Protein AF-A0A5R1YHK4-F1 (afdb_monomer)

pLDDT: mean 85.72, std 11.02, range [47.19, 97.75]

Organism: Salmonella infantis (NCBI:txid595)

Secondary structure (DSSP, 8-state):
--HHHHHHHHHHHHHHHHHHHHHHHHHHS-HHHHHHHHH-HHHHHHHHHHHHHHHHHHHHHHHT--HHHHHHHHHHHHHHHHHHHHHHHGGG-TT--HHHHHHHHHHHHHHHHHHHHHHHHHHHH--

Radius of gyration: 15.81 Å; Cα contacts (8 Å, |Δi|>4): 111; chains: 1; bounding box: 35×27×45 Å

Mean predicted aligned error: 5.51 Å

Nearest PDB structures (foldseek):
  9had-assembly1_A  TM=5.416E-01  e=7.387E-01  Dermatophagoides farinae
  4q25-assembly1_B  TM=5.336E-01  e=1.811E+00  Pseudomonas aeruginosa PAO1
  5yny-assembly1_A  TM=5.064E-01  e=1.629E+00  Dermatophagoides farinae
  1xwm-assembly1_A-2  TM=6.715E-01  e=4.210E+00  Geobacillus stearothermophilus
  2yfb-assembly1_A  TM=4.619E-01  e=2.236E+00  Pseudomonas putida KT2440

Structure (mmCIF, N/CA/C/O backbone):
data_AF-A0A5R1YHK4-F1
#
_entry.id   AF-A0A5R1YHK4-F1
#
loop_
_atom_site.group_PDB
_atom_site.id
_atom_site.type_symbol
_atom_site.label_atom_id
_atom_site.label_alt_id
_atom_site.label_comp_id
_atom_site.label_asym_id
_atom_site.label_entity_id
_atom_site.label_seq_id
_atom_site.pdbx_PDB_ins_code
_atom_site.Cartn_x
_atom_site.Cartn_y
_atom_site.Cartn_z
_atom_site.occupancy
_atom_site.B_iso_or_equiv
_atom_site.auth_seq_id
_atom_site.auth_comp_id
_atom_site.auth_asym_id
_atom_site.auth_atom_id
_atom_site.pdbx_PDB_model_num
ATOM 1 N N . MET A 1 1 ? -9.770 0.631 22.193 1.00 73.62 1 MET A N 1
ATOM 2 C CA . MET A 1 1 ? -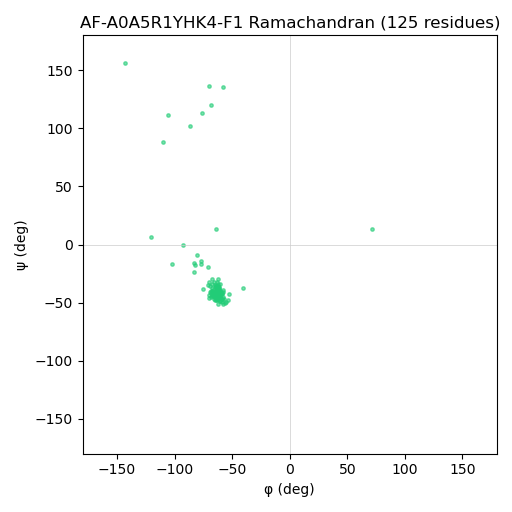9.207 -0.067 21.015 1.00 73.62 1 MET A CA 1
ATOM 3 C C . MET A 1 1 ? -8.733 -1.450 21.446 1.00 73.62 1 MET A C 1
ATOM 5 O O . MET A 1 1 ? -8.068 -1.542 22.470 1.00 73.62 1 MET A O 1
ATOM 9 N N . GLN A 1 2 ? -9.104 -2.518 20.735 1.00 87.94 2 GLN A N 1
ATOM 10 C CA . GLN A 1 2 ? -8.671 -3.884 21.074 1.00 87.94 2 GLN A CA 1
ATOM 11 C C . GLN A 1 2 ? -7.170 -4.056 20.788 1.00 87.94 2 GLN A C 1
ATOM 13 O O . GLN A 1 2 ? -6.705 -3.633 19.730 1.00 87.94 2 GLN A O 1
ATOM 18 N N . LYS A 1 3 ? -6.424 -4.704 21.697 1.00 91.56 3 LYS A N 1
ATOM 19 C CA . LYS A 1 3 ? -4.967 -4.917 21.570 1.00 91.56 3 LYS A CA 1
ATOM 20 C C . LYS A 1 3 ? -4.576 -5.560 20.231 1.00 91.56 3 LYS A C 1
ATOM 22 O O . LYS A 1 3 ? -3.652 -5.092 19.580 1.00 91.56 3 LYS A O 1
ATOM 27 N N . SER A 1 4 ? -5.336 -6.559 19.784 1.00 93.31 4 SER A N 1
ATOM 28 C CA . SER A 1 4 ? -5.100 -7.254 18.512 1.00 93.31 4 SER A CA 1
ATOM 29 C C . SER A 1 4 ? -5.235 -6.351 17.280 1.00 93.31 4 SER A C 1
ATOM 31 O O . SER A 1 4 ? -4.475 -6.501 16.329 1.00 93.31 4 SER A O 1
ATOM 33 N N . ILE A 1 5 ? -6.165 -5.388 17.293 1.00 92.94 5 ILE A N 1
ATOM 34 C CA . ILE A 1 5 ? -6.328 -4.412 16.202 1.00 92.94 5 ILE A CA 1
ATOM 35 C C . ILE A 1 5 ? -5.114 -3.485 16.154 1.00 92.94 5 ILE A C 1
ATOM 37 O O . ILE A 1 5 ? -4.575 -3.232 15.081 1.00 92.94 5 ILE A O 1
ATOM 41 N N . PHE A 1 6 ? -4.668 -3.004 17.315 1.00 93.44 6 PHE A N 1
ATOM 42 C CA . PHE A 1 6 ? -3.510 -2.120 17.406 1.00 93.44 6 PHE A CA 1
ATOM 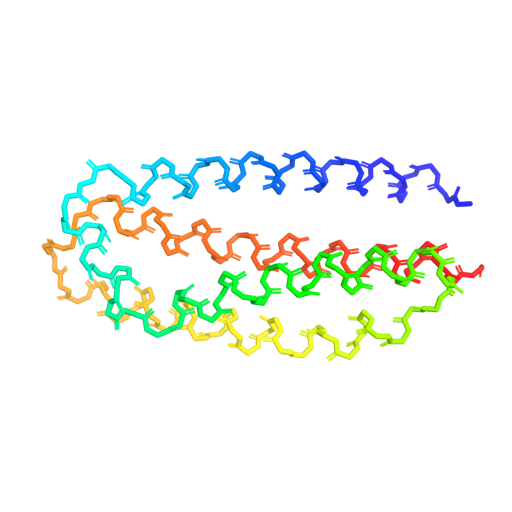43 C C . PHE A 1 6 ? -2.227 -2.804 16.914 1.00 93.44 6 PHE A C 1
ATOM 45 O O . PHE A 1 6 ? -1.510 -2.244 16.088 1.00 93.44 6 PHE A O 1
ATOM 52 N N . GLU A 1 7 ? -1.968 -4.038 17.351 1.00 96.62 7 GLU A N 1
ATOM 53 C CA . GLU A 1 7 ? -0.806 -4.816 16.900 1.00 96.62 7 GLU A CA 1
ATOM 54 C C . GLU A 1 7 ? -0.853 -5.092 15.391 1.00 96.62 7 GLU A C 1
ATOM 56 O O . GLU A 1 7 ? 0.159 -4.940 14.705 1.00 96.62 7 GLU A O 1
ATOM 61 N N . ALA A 1 8 ? -2.029 -5.424 14.845 1.00 96.69 8 ALA A N 1
ATOM 62 C CA . ALA A 1 8 ? -2.203 -5.614 13.407 1.00 96.69 8 ALA A CA 1
ATOM 63 C C . ALA A 1 8 ? -1.915 -4.325 12.613 1.00 96.69 8 ALA A C 1
ATOM 65 O O . ALA A 1 8 ? -1.201 -4.375 11.609 1.00 96.69 8 ALA A O 1
ATOM 66 N N . ILE A 1 9 ? -2.383 -3.165 13.095 1.00 95.19 9 ILE A N 1
ATOM 67 C CA . ILE A 1 9 ? -2.067 -1.853 12.505 1.00 95.19 9 ILE A CA 1
ATOM 68 C C . ILE A 1 9 ? -0.553 -1.610 12.517 1.00 95.19 9 ILE A C 1
ATOM 70 O O . ILE A 1 9 ? 0.013 -1.216 11.497 1.00 95.19 9 ILE A O 1
ATOM 74 N N . GLN A 1 10 ? 0.131 -1.860 13.636 1.00 95.69 10 GLN A N 1
ATOM 75 C CA . GLN A 1 10 ? 1.583 -1.664 13.731 1.00 95.69 10 GLN A CA 1
ATOM 76 C C . GLN A 1 10 ? 2.366 -2.581 12.782 1.00 95.69 10 GLN A C 1
ATOM 78 O O . GLN A 1 10 ? 3.376 -2.167 12.211 1.00 95.69 10 GLN A O 1
ATOM 83 N N . THR A 1 11 ? 1.927 -3.827 12.616 1.00 97.75 11 THR A N 1
ATOM 84 C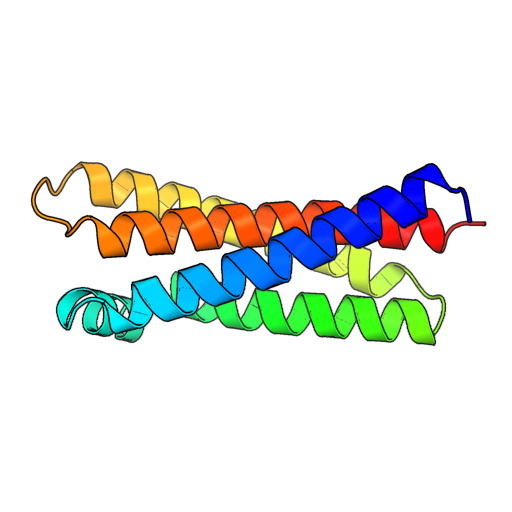 CA . THR A 1 11 ? 2.536 -4.774 11.672 1.00 97.75 11 THR A CA 1
ATOM 85 C C . THR A 1 11 ? 2.378 -4.300 10.233 1.00 97.75 11 THR A C 1
ATOM 87 O O . THR A 1 11 ? 3.368 -4.235 9.511 1.00 97.75 11 THR A O 1
ATOM 90 N N . ILE A 1 12 ? 1.174 -3.884 9.833 1.00 96.75 12 ILE A N 1
ATOM 91 C CA . ILE A 1 12 ? 0.939 -3.388 8.471 1.00 96.75 12 ILE A CA 1
ATOM 92 C C . ILE A 1 12 ? 1.746 -2.117 8.195 1.00 96.75 12 ILE A C 1
ATOM 94 O O . ILE A 1 12 ? 2.345 -2.007 7.132 1.00 96.75 12 ILE A O 1
ATOM 98 N N . ASN A 1 13 ? 1.846 -1.191 9.152 1.00 95.25 13 ASN A N 1
ATOM 99 C CA . ASN A 1 13 ? 2.680 0.003 8.982 1.00 95.25 13 ASN A CA 1
ATOM 100 C C . ASN A 1 13 ? 4.160 -0.347 8.755 1.00 95.25 13 ASN A C 1
ATOM 102 O O . ASN A 1 13 ? 4.791 0.220 7.868 1.00 95.25 13 ASN A O 1
ATOM 106 N N . ARG A 1 14 ? 4.710 -1.311 9.507 1.00 97.38 14 ARG A N 1
ATOM 107 C CA . ARG A 1 14 ? 6.084 -1.797 9.286 1.00 97.38 14 ARG A CA 1
ATOM 108 C C . ARG A 1 14 ? 6.256 -2.426 7.905 1.00 97.38 14 ARG A C 1
ATOM 110 O O . ARG A 1 14 ? 7.241 -2.135 7.232 1.00 97.38 14 ARG A O 1
ATOM 117 N N . ASN A 1 15 ? 5.286 -3.228 7.467 1.00 96.69 15 ASN A N 1
ATOM 118 C CA . ASN A 1 15 ? 5.298 -3.813 6.128 1.00 96.69 15 ASN A CA 1
ATOM 119 C C . ASN A 1 15 ? 5.259 -2.725 5.044 1.00 96.69 15 ASN A C 1
ATOM 121 O O . ASN A 1 15 ? 6.036 -2.794 4.101 1.00 96.69 15 ASN A O 1
ATOM 125 N N . LEU A 1 16 ? 4.396 -1.711 5.192 1.00 95.62 16 LEU A N 1
ATOM 126 C CA . LEU A 1 16 ? 4.288 -0.571 4.272 1.00 95.62 16 LEU A CA 1
ATOM 127 C C . LEU A 1 16 ? 5.611 0.174 4.126 1.00 95.62 16 LEU A C 1
ATOM 129 O O . LEU A 1 16 ? 6.043 0.401 3.001 1.00 95.62 16 LEU A O 1
ATOM 133 N N . VAL A 1 17 ? 6.290 0.484 5.232 1.00 95.56 17 VAL A N 1
ATOM 134 C CA . VAL A 1 17 ? 7.618 1.118 5.182 1.00 95.56 17 VAL A CA 1
ATOM 135 C C . VAL A 1 17 ? 8.614 0.239 4.419 1.00 95.56 17 VAL A C 1
ATOM 137 O O . VAL A 1 17 ? 9.243 0.715 3.478 1.00 95.56 17 VAL A O 1
ATOM 140 N N . CYS A 1 18 ? 8.695 -1.054 4.748 1.00 96.00 18 CYS A N 1
ATOM 141 C CA . CYS A 1 18 ? 9.614 -1.981 4.083 1.00 96.00 18 CYS A CA 1
ATOM 142 C C . CYS A 1 18 ? 9.328 -2.121 2.577 1.00 96.00 18 CYS A C 1
ATOM 144 O O . CYS A 1 18 ? 10.247 -2.111 1.761 1.00 96.00 18 CYS A O 1
ATOM 146 N N . MET A 1 19 ? 8.059 -2.214 2.177 1.00 93.38 19 MET A N 1
ATOM 147 C CA . MET A 1 19 ? 7.703 -2.301 0.759 1.00 93.38 19 MET A CA 1
ATOM 148 C C . MET A 1 19 ? 8.032 -1.020 0.005 1.00 93.38 19 MET A C 1
ATOM 150 O O . MET A 1 19 ? 8.554 -1.105 -1.102 1.00 93.38 19 MET A O 1
ATOM 154 N N . LEU A 1 20 ? 7.781 0.150 0.596 1.00 92.62 20 LEU A N 1
ATOM 155 C CA . LEU A 1 20 ? 8.139 1.431 -0.014 1.00 92.62 20 LEU A CA 1
ATOM 156 C C . LEU A 1 20 ? 9.655 1.538 -0.228 1.00 92.62 20 LEU A C 1
ATOM 158 O O . LEU A 1 20 ? 10.093 1.963 -1.296 1.00 92.62 20 LEU A O 1
ATOM 162 N N . GLU A 1 21 ? 10.460 1.086 0.736 1.00 94.38 21 GLU A N 1
ATOM 163 C CA . GLU A 1 21 ? 11.919 1.001 0.589 1.00 94.38 21 GLU A CA 1
ATOM 164 C C . GLU A 1 21 ? 12.322 0.074 -0.569 1.00 94.38 21 GLU A C 1
ATOM 166 O O . GLU A 1 21 ? 13.136 0.446 -1.418 1.00 94.38 21 GLU A O 1
ATOM 171 N N . LEU A 1 22 ? 11.716 -1.114 -0.662 1.00 92.69 22 LEU A N 1
ATOM 172 C CA . LEU A 1 22 ? 11.969 -2.051 -1.761 1.00 92.69 22 LEU A CA 1
ATOM 173 C C . LEU A 1 22 ? 11.521 -1.493 -3.121 1.00 92.69 22 LEU A C 1
ATOM 175 O O . LEU A 1 22 ? 12.215 -1.702 -4.115 1.00 92.69 22 LEU A O 1
ATOM 179 N N . GLN A 1 23 ? 10.408 -0.757 -3.178 1.00 89.88 23 GLN A N 1
ATOM 180 C CA . GLN A 1 23 ? 9.932 -0.102 -4.400 1.00 89.88 23 GLN A CA 1
ATOM 181 C C . GLN A 1 23 ? 10.919 0.966 -4.873 1.00 89.88 23 GLN A C 1
ATOM 183 O O . GLN A 1 23 ? 11.204 1.039 -6.067 1.00 89.88 23 GLN A O 1
ATOM 188 N N . ILE A 1 24 ? 11.478 1.760 -3.957 1.00 89.25 24 ILE A N 1
ATOM 189 C CA . ILE A 1 24 ? 12.521 2.743 -4.281 1.00 89.25 24 ILE A CA 1
ATOM 190 C C . ILE A 1 24 ? 13.756 2.033 -4.845 1.00 89.25 24 ILE A C 1
ATOM 192 O O . ILE A 1 24 ? 14.274 2.439 -5.885 1.00 89.25 24 ILE A O 1
ATOM 196 N N . ASN A 1 25 ? 14.192 0.939 -4.218 1.00 89.69 25 ASN A N 1
ATOM 197 C CA . ASN A 1 25 ? 15.338 0.168 -4.702 1.00 89.69 25 ASN A CA 1
ATOM 198 C C . ASN A 1 25 ? 15.086 -0.423 -6.097 1.00 89.69 25 ASN A C 1
ATOM 200 O O . ASN A 1 25 ? 15.931 -0.297 -6.979 1.00 89.69 25 ASN A O 1
ATOM 204 N N . ALA A 1 26 ? 13.914 -1.022 -6.323 1.00 85.69 26 ALA A N 1
ATOM 205 C CA . ALA A 1 26 ? 13.539 -1.585 -7.619 1.00 85.69 26 ALA A CA 1
ATOM 206 C C . ALA A 1 26 ? 13.420 -0.507 -8.711 1.00 85.69 26 ALA A C 1
ATOM 208 O O . ALA A 1 26 ? 13.814 -0.747 -9.855 1.00 85.69 26 ALA A O 1
ATOM 209 N N . HIS A 1 27 ? 12.941 0.691 -8.362 1.00 84.06 27 HIS A N 1
ATOM 210 C CA . HIS A 1 27 ? 12.845 1.817 -9.290 1.00 84.06 27 HIS A CA 1
ATOM 211 C C . HIS A 1 27 ? 14.211 2.244 -9.836 1.00 84.06 27 HIS A C 1
ATOM 213 O O . HIS A 1 27 ? 14.362 2.462 -11.038 1.00 84.06 27 HIS A O 1
ATOM 219 N N . TRP A 1 28 ? 15.210 2.333 -8.958 1.00 85.38 28 TRP A N 1
ATOM 220 C CA . TRP A 1 28 ? 16.548 2.808 -9.310 1.00 85.38 28 TRP A CA 1
ATOM 221 C C . TRP A 1 28 ? 17.522 1.690 -9.706 1.00 85.38 28 TRP A C 1
ATOM 223 O O . TRP A 1 28 ? 18.667 1.981 -10.045 1.00 85.38 28 TRP A O 1
ATOM 233 N N . ALA A 1 29 ? 17.089 0.425 -9.692 1.00 85.19 29 ALA A N 1
ATOM 234 C CA . ALA A 1 29 ? 17.952 -0.724 -9.963 1.00 85.19 29 ALA A CA 1
ATOM 235 C C . ALA A 1 29 ? 18.522 -0.735 -11.391 1.00 85.19 29 ALA A C 1
ATOM 237 O O . ALA A 1 29 ? 19.682 -1.094 -11.588 1.00 85.19 29 ALA A O 1
ATOM 238 N N . THR A 1 30 ? 17.719 -0.356 -12.393 1.00 80.50 30 THR A N 1
ATOM 239 C CA . THR A 1 30 ? 18.138 -0.337 -13.804 1.00 80.50 30 THR A CA 1
ATOM 240 C C . THR A 1 30 ? 17.547 0.853 -14.555 1.00 80.50 30 THR A C 1
ATOM 242 O O . THR A 1 30 ? 16.493 1.392 -14.212 1.00 80.50 30 THR A O 1
ATOM 245 N N . ARG A 1 31 ? 18.214 1.258 -15.642 1.00 79.38 31 ARG A N 1
ATOM 246 C CA . ARG A 1 31 ? 17.704 2.306 -16.538 1.00 79.38 31 ARG A CA 1
ATOM 247 C C . ARG A 1 31 ? 16.376 1.905 -17.190 1.00 79.38 31 ARG A C 1
ATOM 249 O O . ARG A 1 31 ? 15.531 2.773 -17.396 1.00 79.38 31 ARG A O 1
ATOM 256 N N . ALA A 1 32 ? 16.197 0.625 -17.517 1.00 73.31 32 ALA A N 1
ATOM 257 C CA . ALA A 1 32 ? 14.955 0.125 -18.096 1.00 73.31 32 ALA A CA 1
ATOM 258 C C . ALA A 1 32 ? 13.805 0.154 -17.077 1.00 73.31 32 ALA A C 1
ATOM 260 O O . ALA A 1 32 ? 12.724 0.620 -17.428 1.00 73.31 32 ALA A O 1
ATOM 261 N N . SER A 1 33 ? 14.053 -0.206 -15.809 1.00 71.12 33 SER A N 1
ATOM 262 C CA . SER A 1 33 ? 13.085 -0.037 -14.712 1.00 71.12 33 SER A CA 1
ATOM 263 C C . SER A 1 33 ? 12.617 1.416 -14.592 1.00 71.12 33 SER A C 1
ATOM 265 O O . SER A 1 33 ? 11.419 1.706 -14.645 1.00 71.12 33 SER A O 1
ATOM 267 N N . HIS A 1 34 ? 13.563 2.359 -14.566 1.00 78.44 34 HIS A N 1
ATOM 268 C CA . HIS A 1 34 ? 13.249 3.786 -14.543 1.00 78.44 34 HIS A CA 1
ATOM 269 C C . HIS A 1 34 ? 12.451 4.234 -15.786 1.00 78.44 34 HIS A C 1
ATOM 271 O O . HIS A 1 34 ? 11.504 5.012 -15.670 1.00 78.44 34 HIS A O 1
ATOM 277 N N . PHE A 1 35 ? 12.786 3.726 -16.978 1.00 77.00 35 PHE A N 1
ATOM 278 C CA . PHE A 1 35 ? 12.086 4.065 -18.221 1.00 77.00 35 PHE A CA 1
ATOM 279 C C . PHE A 1 35 ? 10.644 3.543 -18.256 1.00 77.00 35 PHE A C 1
ATOM 281 O O . PHE A 1 35 ? 9.741 4.291 -18.634 1.00 77.00 35 PHE A O 1
ATOM 288 N N . VAL A 1 36 ? 10.400 2.300 -17.835 1.00 72.94 36 VAL A N 1
ATOM 289 C CA . VAL A 1 36 ? 9.037 1.750 -17.733 1.00 72.94 36 VAL A CA 1
ATOM 290 C C . VAL A 1 36 ? 8.201 2.599 -16.785 1.00 72.94 36 VAL A C 1
A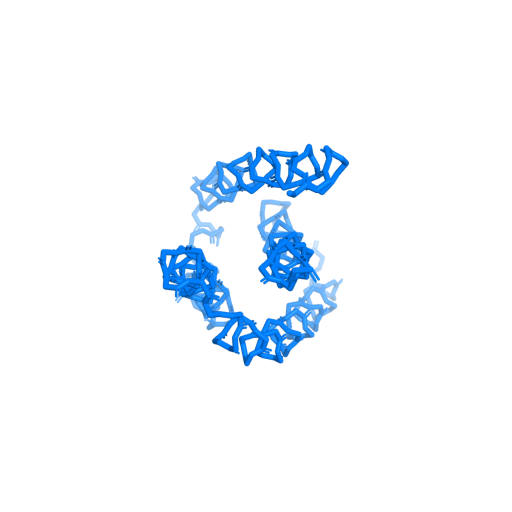TOM 292 O O . VAL A 1 36 ? 7.075 2.961 -17.107 1.00 72.94 36 VAL A O 1
ATOM 295 N N . MET A 1 37 ? 8.778 3.017 -15.664 1.00 75.44 37 MET A N 1
ATOM 296 C CA . MET A 1 37 ? 8.073 3.808 -14.662 1.00 75.44 37 MET A CA 1
ATOM 297 C C . MET A 1 37 ? 7.698 5.220 -15.128 1.00 75.44 37 MET A C 1
ATOM 299 O O . MET A 1 37 ? 6.677 5.761 -14.706 1.00 75.44 37 MET A O 1
ATOM 303 N N . LEU A 1 38 ? 8.485 5.818 -16.028 1.00 74.25 38 LEU A N 1
ATOM 304 C CA . LEU A 1 38 ? 8.129 7.092 -16.655 1.00 74.25 38 LEU A CA 1
ATOM 305 C C . LEU A 1 38 ? 6.911 6.961 -17.580 1.00 74.25 38 LEU A C 1
ATOM 307 O O . LEU A 1 38 ? 6.119 7.903 -17.653 1.00 74.25 38 LEU A O 1
ATOM 311 N N . ASN A 1 39 ? 6.764 5.811 -18.243 1.00 74.25 39 ASN A N 1
ATOM 312 C CA . ASN A 1 39 ? 5.781 5.584 -19.305 1.00 74.25 39 ASN A CA 1
ATOM 313 C C . ASN A 1 39 ? 4.540 4.787 -18.857 1.00 74.25 39 ASN A C 1
ATOM 315 O O . ASN A 1 39 ? 3.520 4.817 -19.539 1.00 74.25 39 ASN A O 1
ATOM 319 N N . ALA A 1 40 ? 4.592 4.100 -17.715 1.00 79.75 40 ALA A N 1
ATOM 320 C CA . ALA A 1 40 ? 3.480 3.321 -17.183 1.00 79.75 40 ALA A CA 1
ATOM 321 C C . ALA A 1 40 ? 2.551 4.195 -16.325 1.00 79.75 40 ALA A C 1
ATOM 323 O O . ALA A 1 40 ? 2.839 4.489 -15.162 1.00 79.75 40 ALA A O 1
ATOM 324 N N . HIS A 1 41 ? 1.412 4.588 -16.897 1.00 83.62 41 HIS A N 1
ATOM 325 C CA . HIS A 1 41 ? 0.408 5.423 -16.231 1.00 83.62 41 HIS A CA 1
ATOM 326 C C . HIS A 1 41 ? -0.087 4.820 -14.908 1.00 83.62 41 HIS A C 1
ATOM 328 O O . HIS A 1 41 ? -0.001 5.468 -13.867 1.00 83.62 41 HIS A O 1
ATOM 334 N N . THR A 1 42 ? -0.485 3.547 -14.919 1.00 83.75 42 THR A N 1
ATOM 335 C CA . THR A 1 42 ? -1.021 2.847 -13.743 1.00 83.75 42 THR A CA 1
ATOM 336 C C . THR A 1 42 ? -0.028 2.784 -12.580 1.00 83.75 42 THR A C 1
ATOM 338 O O . THR A 1 42 ? -0.424 2.871 -11.419 1.00 83.75 42 THR A O 1
ATOM 341 N N . LEU A 1 43 ? 1.283 2.676 -12.845 1.00 84.44 43 LEU A N 1
ATOM 342 C CA . LEU A 1 43 ? 2.293 2.686 -11.777 1.00 84.44 43 LEU A CA 1
ATOM 343 C C . LEU A 1 43 ? 2.368 4.057 -11.095 1.00 84.44 43 LEU A C 1
ATOM 345 O O . LEU A 1 43 ? 2.448 4.139 -9.869 1.00 84.44 43 LEU A O 1
ATOM 349 N N . ARG A 1 44 ? 2.273 5.137 -11.875 1.00 85.94 44 ARG A N 1
ATOM 350 C CA . ARG A 1 44 ? 2.218 6.507 -11.349 1.00 85.94 44 ARG A CA 1
ATOM 351 C C . ARG A 1 44 ? 0.938 6.750 -10.548 1.00 85.94 44 ARG A C 1
ATOM 353 O O . ARG A 1 44 ? 1.002 7.314 -9.456 1.00 85.94 44 ARG A O 1
ATOM 360 N N . GLU A 1 45 ? -0.204 6.289 -11.047 1.00 88.50 45 GLU A N 1
ATOM 361 C CA . GLU A 1 45 ? -1.476 6.362 -10.320 1.00 88.50 45 GLU A CA 1
ATOM 362 C C . GLU A 1 45 ? -1.438 5.558 -9.022 1.00 88.50 45 GLU A C 1
ATOM 364 O O . GLU A 1 45 ? -1.923 6.024 -7.994 1.00 88.50 45 GLU A O 1
ATOM 369 N N . THR A 1 46 ? -0.780 4.397 -9.023 1.00 89.38 46 THR A N 1
ATOM 370 C CA . THR A 1 46 ? -0.603 3.580 -7.815 1.00 89.38 46 THR A CA 1
ATOM 371 C C . THR A 1 46 ? 0.192 4.324 -6.741 1.00 89.38 46 THR A C 1
ATOM 373 O O . THR A 1 46 ? -0.169 4.283 -5.560 1.00 89.38 46 THR A O 1
ATOM 376 N N . GLN A 1 47 ? 1.248 5.048 -7.122 1.00 88.75 47 GLN A N 1
ATOM 377 C CA . GLN A 1 47 ? 2.008 5.884 -6.186 1.0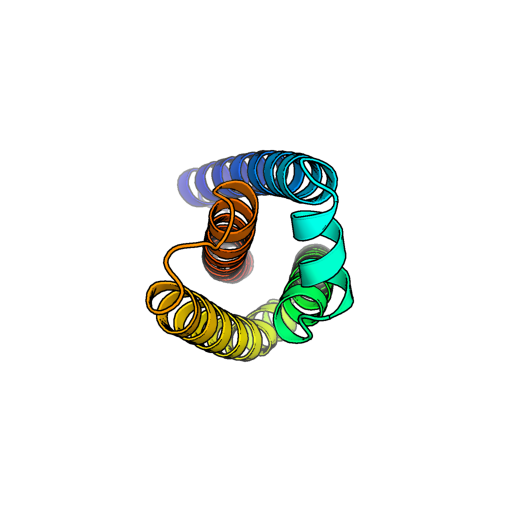0 88.75 47 GLN A CA 1
ATOM 378 C C . GLN A 1 47 ? 1.151 7.015 -5.608 1.00 88.75 47 GLN A C 1
ATOM 380 O O . GLN A 1 47 ? 1.128 7.220 -4.392 1.00 88.75 47 GLN A O 1
ATOM 385 N N . GLN A 1 48 ? 0.412 7.722 -6.466 1.00 91.25 48 GLN A N 1
ATOM 386 C CA . GLN A 1 48 ? -0.485 8.796 -6.035 1.00 91.25 48 GLN A CA 1
ATOM 387 C C . GLN A 1 48 ? -1.584 8.268 -5.110 1.00 91.25 48 GLN A C 1
ATOM 389 O O . GLN A 1 48 ? -1.858 8.868 -4.070 1.00 91.25 48 GLN A O 1
ATOM 394 N N . MET A 1 49 ? -2.163 7.111 -5.432 1.00 91.62 49 MET A N 1
ATOM 395 C CA . MET A 1 49 ? -3.168 6.464 -4.596 1.00 91.62 49 MET A CA 1
ATOM 396 C C . MET A 1 49 ? -2.595 6.040 -3.248 1.00 91.62 49 MET A C 1
ATOM 398 O O . MET A 1 49 ? -3.251 6.217 -2.222 1.00 91.62 49 MET A O 1
ATOM 402 N N . THR A 1 50 ? -1.366 5.521 -3.224 1.00 93.31 50 THR A N 1
ATOM 403 C CA . THR A 1 50 ? -0.672 5.158 -1.983 1.00 93.31 50 THR A CA 1
ATOM 404 C C . THR A 1 50 ? -0.557 6.370 -1.063 1.00 93.31 50 THR A C 1
ATOM 406 O O . THR A 1 50 ? -1.008 6.325 0.085 1.00 93.31 50 THR A O 1
ATOM 409 N N . GLN A 1 51 ? -0.048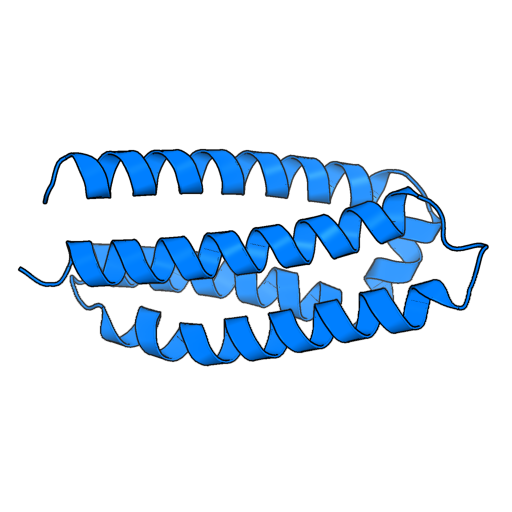 7.488 -1.586 1.00 93.50 51 GLN A N 1
ATOM 410 C CA . GLN A 1 51 ? 0.060 8.740 -0.836 1.00 93.50 51 GLN A CA 1
ATOM 411 C C . GLN A 1 51 ? -1.313 9.246 -0.371 1.00 93.50 51 GLN A C 1
ATOM 413 O O . GLN A 1 51 ? -1.492 9.568 0.806 1.00 93.50 51 GLN A O 1
ATOM 418 N N . GLN A 1 52 ? -2.295 9.289 -1.273 1.00 94.31 52 GLN A N 1
ATOM 419 C CA . GLN A 1 52 ? -3.635 9.781 -0.966 1.00 94.31 52 GLN A CA 1
ATOM 420 C C . GLN A 1 52 ? -4.324 8.924 0.102 1.00 94.31 52 GLN A C 1
ATOM 422 O O . GLN A 1 52 ? -4.987 9.462 0.990 1.00 94.31 52 GLN A O 1
ATOM 427 N N . THR A 1 53 ? -4.145 7.604 0.059 1.00 94.00 53 THR A N 1
ATOM 428 C CA . THR A 1 53 ? -4.709 6.681 1.050 1.00 94.00 53 THR A CA 1
ATOM 429 C C . THR A 1 53 ? -4.107 6.919 2.426 1.00 94.00 53 THR A C 1
ATOM 431 O O . THR A 1 53 ? -4.852 7.048 3.396 1.00 94.00 53 THR A O 1
ATOM 434 N N . LEU A 1 54 ? -2.779 7.025 2.515 1.00 94.50 54 LEU A N 1
ATOM 435 C CA . LEU A 1 54 ? -2.089 7.290 3.779 1.00 94.50 54 LEU A CA 1
ATOM 436 C C . LEU A 1 54 ? -2.531 8.625 4.392 1.00 94.50 54 LEU A C 1
ATOM 438 O O . LEU A 1 54 ? -2.840 8.675 5.582 1.00 94.50 54 LEU A O 1
ATOM 442 N N . LEU A 1 55 ? -2.649 9.679 3.577 1.00 95.31 55 LEU A N 1
ATOM 443 C CA . LEU A 1 55 ? -3.169 10.979 4.019 1.00 95.31 55 LEU A CA 1
ATOM 444 C C . LEU A 1 55 ? -4.623 10.885 4.494 1.00 95.31 55 LEU A C 1
ATOM 446 O O . LEU A 1 55 ? -4.968 11.410 5.549 1.00 95.31 55 LEU A O 1
ATOM 450 N N . THR A 1 56 ? -5.467 10.169 3.750 1.00 94.75 56 THR A N 1
ATOM 451 C CA . THR A 1 56 ? -6.880 9.969 4.103 1.00 94.75 56 THR A CA 1
ATOM 452 C C . THR A 1 56 ? -7.020 9.218 5.429 1.00 94.75 56 THR A C 1
ATOM 454 O O . THR A 1 56 ? -7.845 9.589 6.262 1.00 94.75 56 THR A O 1
ATOM 457 N N . ILE A 1 57 ? -6.190 8.198 5.660 1.00 93.88 57 ILE A N 1
ATOM 458 C CA . ILE A 1 57 ? -6.136 7.458 6.928 1.00 93.88 57 ILE A CA 1
ATOM 459 C C . ILE A 1 57 ? -5.667 8.364 8.071 1.00 93.88 57 ILE A C 1
ATOM 461 O O . ILE A 1 57 ? -6.275 8.348 9.141 1.00 93.88 57 ILE A O 1
ATOM 465 N N . ALA A 1 58 ? -4.623 9.169 7.856 1.00 94.12 58 ALA A N 1
ATOM 466 C CA . ALA A 1 58 ? -4.116 10.097 8.863 1.00 94.12 58 ALA A CA 1
ATOM 467 C C . ALA A 1 58 ? -5.179 11.131 9.274 1.00 94.12 58 ALA A C 1
ATOM 469 O O . ALA A 1 58 ? -5.410 11.332 10.467 1.00 94.12 58 ALA A O 1
ATOM 470 N N . HIS A 1 59 ? -5.880 11.725 8.303 1.00 94.38 59 HIS A N 1
ATOM 471 C CA . HIS A 1 59 ? -6.984 12.649 8.574 1.00 94.38 59 HIS A CA 1
ATOM 472 C C . HIS A 1 59 ? -8.149 11.958 9.291 1.00 94.38 59 HIS A C 1
ATOM 474 O O . HIS A 1 59 ? -8.636 12.473 10.292 1.00 94.38 59 HIS A O 1
ATOM 480 N N . ALA A 1 60 ? -8.549 10.758 8.861 1.00 92.94 60 ALA A N 1
ATOM 481 C CA . ALA A 1 60 ? -9.620 10.003 9.513 1.00 92.94 60 ALA A CA 1
ATOM 482 C C . ALA A 1 60 ? -9.306 9.655 10.975 1.00 92.94 60 ALA A C 1
ATOM 484 O O . ALA A 1 60 ? -10.197 9.692 11.823 1.00 92.94 60 ALA A O 1
ATOM 485 N N . LEU A 1 61 ? -8.046 9.336 11.285 1.00 91.44 61 LEU A N 1
ATOM 486 C CA . LEU A 1 61 ? -7.588 9.118 12.657 1.00 91.44 61 LEU A CA 1
ATOM 487 C C . LEU A 1 61 ? -7.642 10.397 13.496 1.00 91.44 61 LEU A C 1
ATOM 489 O O . LEU A 1 61 ? -8.031 10.335 14.660 1.00 91.44 61 LEU 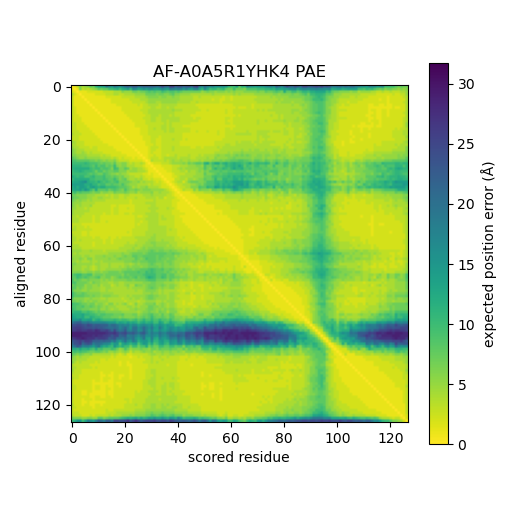A O 1
ATOM 493 N N . PHE A 1 62 ? -7.261 11.535 12.913 1.00 92.19 62 PHE A N 1
ATOM 494 C CA . PHE A 1 62 ? -7.284 12.832 13.588 1.00 92.19 62 PHE A CA 1
ATOM 495 C C . PHE A 1 62 ? -8.715 13.321 13.859 1.00 92.19 62 PHE A C 1
ATOM 497 O O . PHE A 1 62 ? -9.024 13.760 14.963 1.00 92.19 62 PHE A O 1
ATOM 504 N N . GLU A 1 63 ? -9.601 13.205 12.870 1.00 93.56 63 GLU A N 1
ATOM 505 C CA . GLU A 1 63 ? -10.995 13.659 12.944 1.00 93.56 63 GLU A CA 1
ATOM 506 C C . GLU A 1 63 ? -11.926 12.644 13.626 1.00 93.56 63 GLU A C 1
ATOM 508 O O . GLU A 1 63 ? -13.053 12.971 13.995 1.00 93.56 63 GLU A O 1
ATOM 513 N N . GLY A 1 64 ? -11.487 11.390 13.763 1.00 92.06 64 GLY A N 1
ATOM 514 C CA . GLY A 1 64 ? -12.313 10.286 14.248 1.00 92.06 64 GLY A CA 1
ATOM 515 C C . GLY A 1 64 ? -13.389 9.820 13.256 1.00 92.06 64 GLY A C 1
ATOM 516 O O . GLY A 1 64 ? -14.300 9.089 13.646 1.00 92.06 64 GLY A O 1
ATOM 517 N N . ASN A 1 65 ? -13.312 10.232 11.985 1.00 91.56 65 ASN A N 1
ATOM 518 C CA . ASN A 1 65 ? -14.312 9.944 10.957 1.00 91.56 65 ASN A CA 1
ATOM 519 C C . ASN A 1 65 ? -13.814 8.877 9.959 1.00 91.56 65 ASN A C 1
ATOM 521 O O . ASN A 1 65 ? -12.946 9.170 9.140 1.00 91.56 65 ASN A O 1
ATOM 525 N N . PRO A 1 66 ? -14.384 7.656 9.944 1.00 91.31 66 PRO A N 1
ATOM 526 C CA . PRO A 1 66 ? -13.947 6.595 9.036 1.00 91.31 66 PRO A CA 1
ATOM 527 C C . PRO A 1 66 ? -14.511 6.704 7.608 1.00 91.31 66 PRO A C 1
ATOM 529 O O . PRO A 1 66 ? -14.091 5.928 6.749 1.00 91.31 66 PRO A O 1
ATOM 532 N N . GLN A 1 67 ? -15.463 7.605 7.333 1.00 89.88 67 GLN A N 1
ATOM 533 C CA . GLN A 1 67 ? -16.137 7.691 6.026 1.00 89.88 67 GLN A CA 1
ATOM 534 C C . GLN A 1 67 ? -15.174 7.914 4.843 1.00 89.88 67 GLN A C 1
ATOM 536 O O . GLN A 1 67 ? -15.291 7.187 3.854 1.00 89.88 67 GLN A O 1
ATOM 541 N N . PRO A 1 68 ? -14.181 8.825 4.923 1.00 89.62 68 PRO A N 1
ATOM 542 C CA . PRO A 1 68 ? -13.244 9.046 3.820 1.00 89.62 68 PRO A CA 1
ATOM 543 C C . PRO A 1 68 ? -12.400 7.808 3.488 1.00 89.62 68 PRO A C 1
ATOM 545 O O . PRO A 1 68 ? -12.105 7.546 2.325 1.00 89.62 68 PRO A O 1
ATOM 548 N N . VAL A 1 69 ? -12.048 7.010 4.502 1.00 89.94 69 VAL A N 1
ATOM 549 C CA . VAL A 1 69 ? -11.254 5.782 4.330 1.00 89.94 69 VAL A CA 1
ATOM 550 C C . VAL A 1 69 ? -12.054 4.711 3.589 1.00 89.94 69 VAL A C 1
ATOM 552 O O . VAL A 1 69 ? -11.511 4.073 2.690 1.00 89.94 69 VAL A O 1
ATOM 555 N N . LEU A 1 70 ? -13.344 4.558 3.913 1.00 86.12 70 LEU A N 1
ATOM 556 C CA . LEU A 1 70 ? -14.247 3.632 3.215 1.00 86.12 70 LEU A CA 1
ATOM 557 C C . LEU A 1 70 ? -14.457 4.037 1.753 1.00 86.12 70 LEU A C 1
ATOM 559 O O . LEU A 1 70 ? -14.447 3.187 0.865 1.00 86.12 70 LEU A O 1
ATOM 563 N N . ALA A 1 71 ? -14.610 5.338 1.493 1.00 84.50 71 ALA A N 1
ATOM 564 C CA . ALA A 1 71 ? -14.764 5.855 0.135 1.00 84.50 71 ALA A CA 1
ATOM 565 C C . ALA A 1 71 ? -13.526 5.580 -0.737 1.00 84.50 71 ALA A C 1
ATOM 567 O O . ALA A 1 71 ? -13.643 5.408 -1.949 1.00 84.50 71 ALA A O 1
ATOM 568 N N . ASN A 1 72 ? -12.341 5.508 -0.124 1.00 85.88 72 ASN A N 1
ATOM 569 C CA . ASN A 1 72 ? -11.091 5.282 -0.839 1.00 85.88 72 ASN A CA 1
ATOM 570 C C . ASN A 1 72 ? -10.822 3.798 -1.160 1.00 85.88 72 ASN A C 1
ATOM 572 O O . ASN A 1 72 ? -10.022 3.498 -2.044 1.00 85.88 72 ASN A O 1
ATOM 576 N N . THR A 1 73 ? -11.506 2.863 -0.490 1.00 82.62 73 THR A N 1
ATOM 577 C CA . THR A 1 73 ? -11.316 1.415 -0.695 1.00 82.62 73 THR A CA 1
ATOM 578 C C . THR A 1 73 ? -11.730 0.964 -2.100 1.00 82.62 73 THR A C 1
ATOM 580 O O . THR A 1 73 ? -11.068 0.112 -2.682 1.00 82.62 73 THR A O 1
ATOM 583 N N . GLY A 1 74 ? -12.767 1.575 -2.689 1.00 84.25 74 GLY A N 1
ATOM 584 C CA . GLY A 1 74 ? -13.184 1.274 -4.066 1.00 84.25 74 GLY A CA 1
ATOM 585 C C . GLY A 1 74 ? -12.078 1.560 -5.085 1.00 84.25 74 GLY A C 1
ATOM 586 O O . GLY A 1 74 ? -11.700 0.682 -5.850 1.00 84.25 74 GLY A O 1
ATOM 587 N N . LYS A 1 75 ? -11.463 2.745 -4.998 1.00 84.88 75 LYS A N 1
ATOM 588 C CA . LYS A 1 75 ? -10.366 3.144 -5.893 1.00 84.88 75 LYS A CA 1
ATOM 589 C C . LYS A 1 75 ? -9.115 2.275 -5.736 1.00 84.88 75 LYS A C 1
ATOM 591 O O . LYS A 1 75 ? -8.426 2.008 -6.715 1.00 84.88 75 LYS A O 1
ATOM 596 N N . LEU A 1 76 ? -8.814 1.830 -4.512 1.00 85.88 76 LEU A N 1
ATOM 597 C CA . LEU A 1 76 ? -7.724 0.878 -4.264 1.00 85.88 76 LEU A CA 1
ATOM 598 C C . LEU A 1 76 ? -7.970 -0.458 -4.974 1.00 85.88 76 LEU A C 1
ATOM 600 O O . LEU A 1 76 ? -7.035 -1.027 -5.535 1.00 85.88 76 LEU A O 1
ATOM 604 N N . ASN A 1 77 ? -9.215 -0.935 -4.979 1.00 87.06 77 ASN A N 1
ATOM 605 C CA . ASN A 1 77 ? -9.583 -2.185 -5.638 1.00 87.06 77 ASN A CA 1
ATOM 606 C C . ASN A 1 77 ? -9.474 -2.094 -7.162 1.00 87.06 77 ASN A C 1
ATOM 608 O O . ASN A 1 77 ? -8.984 -3.044 -7.780 1.00 87.06 77 ASN A O 1
ATOM 612 N N . ASP A 1 78 ? -9.873 -0.961 -7.741 1.00 88.25 78 ASP A N 1
ATOM 613 C CA . ASP A 1 78 ? -9.766 -0.702 -9.180 1.00 88.25 78 ASP A CA 1
ATOM 614 C C . ASP A 1 78 ? -8.293 -0.719 -9.624 1.00 88.25 78 ASP A C 1
ATOM 616 O O . ASP A 1 78 ? -7.909 -1.510 -10.485 1.00 88.25 78 ASP A O 1
ATOM 620 N N . ILE A 1 79 ? -7.427 0.033 -8.934 1.00 85.62 79 ILE A N 1
ATOM 621 C CA . ILE A 1 79 ? -5.981 0.052 -9.218 1.00 85.62 79 ILE A CA 1
ATOM 622 C C . ILE A 1 79 ? -5.349 -1.329 -9.011 1.00 85.62 79 ILE A C 1
ATOM 624 O O . ILE A 1 79 ? -4.520 -1.766 -9.809 1.00 85.62 79 ILE A O 1
ATOM 628 N N . ALA A 1 80 ? -5.746 -2.065 -7.970 1.00 84.44 80 ALA A N 1
ATOM 629 C CA . ALA A 1 80 ? -5.256 -3.424 -7.761 1.00 84.44 80 ALA A CA 1
ATOM 630 C C . ALA A 1 80 ? -5.667 -4.373 -8.903 1.00 84.44 80 ALA A C 1
ATOM 632 O O . ALA A 1 80 ? -4.929 -5.311 -9.214 1.00 84.44 80 ALA A O 1
ATOM 633 N N . ALA A 1 81 ? -6.831 -4.160 -9.524 1.00 86.94 81 ALA A N 1
ATOM 634 C CA . ALA A 1 81 ? -7.260 -4.918 -10.694 1.00 86.94 81 ALA A CA 1
ATOM 635 C C . ALA A 1 81 ? -6.430 -4.566 -11.935 1.00 86.94 81 ALA A C 1
ATOM 637 O O . ALA A 1 81 ? -5.963 -5.480 -12.616 1.00 86.94 81 ALA A O 1
ATOM 638 N N . GLU A 1 82 ? -6.166 -3.282 -12.170 1.00 86.12 82 GLU A N 1
ATOM 639 C CA . GLU A 1 82 ? -5.312 -2.829 -13.274 1.00 86.12 82 GLU A CA 1
ATOM 640 C C . GLU A 1 82 ? -3.871 -3.341 -13.144 1.00 86.12 82 GLU A C 1
ATOM 642 O O . GLU A 1 82 ? -3.293 -3.835 -14.111 1.00 86.12 82 GLU A O 1
ATOM 647 N N . LEU A 1 83 ? -3.294 -3.321 -11.938 1.00 84.62 83 LEU A N 1
ATOM 648 C CA . LEU A 1 83 ? -1.957 -3.872 -11.694 1.00 84.62 83 LEU A CA 1
ATOM 649 C C . LEU A 1 83 ? -1.884 -5.379 -11.981 1.00 84.62 83 LEU A C 1
ATOM 651 O O . LEU A 1 83 ? -0.892 -5.854 -12.536 1.00 84.62 83 LEU A O 1
ATOM 655 N N . ARG A 1 84 ? -2.939 -6.136 -11.643 1.00 84.31 84 ARG A N 1
ATOM 656 C CA . ARG A 1 84 ? -3.038 -7.563 -11.997 1.00 84.31 84 ARG A CA 1
ATOM 657 C C . ARG A 1 84 ? -3.077 -7.761 -13.509 1.00 84.31 84 ARG A C 1
ATOM 659 O O . ARG A 1 84 ? -2.441 -8.686 -14.008 1.00 84.31 84 ARG A O 1
ATOM 666 N N . GLN A 1 85 ? -3.802 -6.904 -14.224 1.00 83.38 85 GLN A N 1
ATOM 667 C CA . GLN A 1 85 ? -3.851 -6.945 -15.681 1.00 83.38 85 GLN A CA 1
ATOM 668 C C . GLN A 1 85 ? -2.471 -6.659 -16.286 1.00 83.38 85 GLN A C 1
ATOM 670 O O . GLN A 1 85 ? -1.991 -7.462 -17.083 1.00 83.38 85 GLN A O 1
ATOM 675 N N . LEU A 1 86 ? -1.785 -5.607 -15.829 1.00 79.31 86 LEU A N 1
ATOM 676 C CA . LEU A 1 86 ? -0.425 -5.286 -16.270 1.00 79.31 86 LEU A CA 1
ATOM 677 C C . LEU A 1 86 ? 0.561 -6.429 -16.014 1.00 79.31 86 LEU A C 1
ATOM 679 O O . LEU A 1 86 ? 1.384 -6.742 -16.869 1.00 79.31 86 LEU A O 1
ATOM 683 N N . MET A 1 87 ? 0.469 -7.090 -14.857 1.00 77.44 87 MET A N 1
ATOM 684 C CA . MET A 1 87 ? 1.317 -8.242 -14.551 1.00 77.44 87 MET A CA 1
ATOM 685 C C . MET A 1 87 ? 1.080 -9.414 -15.518 1.00 77.44 87 MET A C 1
ATOM 687 O O . MET A 1 87 ? 2.034 -10.099 -15.880 1.00 77.44 87 MET A O 1
ATOM 691 N N . ASN A 1 88 ? -0.165 -9.632 -15.952 1.00 78.12 88 ASN A N 1
ATOM 692 C CA . ASN A 1 88 ? -0.512 -10.679 -16.914 1.00 78.12 88 ASN A 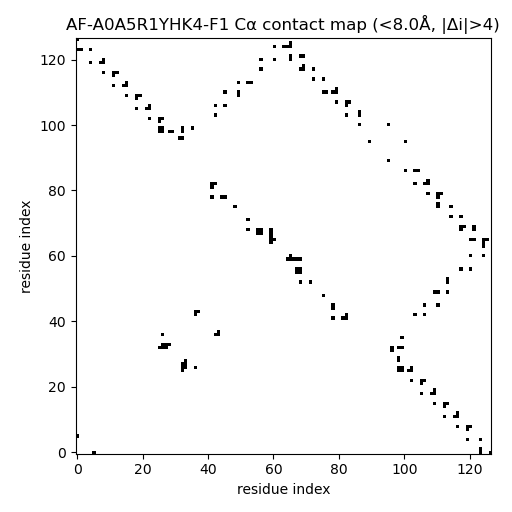CA 1
ATOM 693 C C . ASN A 1 88 ? -0.089 -10.316 -18.348 1.00 78.12 88 ASN A C 1
ATOM 695 O O . ASN A 1 88 ? 0.384 -11.182 -19.078 1.00 78.12 88 ASN A O 1
ATOM 699 N N . GLU A 1 89 ? -0.214 -9.050 -18.749 1.00 72.00 89 GLU A N 1
ATOM 700 C CA . GLU A 1 89 ? 0.213 -8.565 -20.072 1.00 72.00 89 GLU A CA 1
ATOM 701 C C . GLU A 1 89 ? 1.735 -8.668 -20.256 1.00 72.00 89 GLU A C 1
ATOM 703 O O . GLU A 1 89 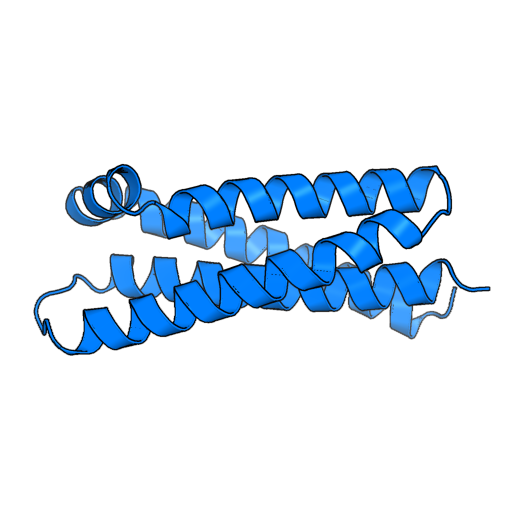? 2.211 -9.030 -21.329 1.00 72.00 89 GLU A O 1
ATOM 708 N N . GLN A 1 90 ? 2.504 -8.431 -19.190 1.00 64.12 90 GLN A N 1
ATOM 709 C CA . GLN A 1 90 ? 3.968 -8.521 -19.207 1.00 64.12 90 GLN A CA 1
ATOM 710 C C . GLN A 1 90 ? 4.502 -9.967 -19.170 1.00 64.12 90 GLN A C 1
ATOM 712 O O . GLN A 1 90 ? 5.674 -10.179 -19.458 1.00 64.12 90 GLN A O 1
ATOM 717 N N . GLN A 1 91 ? 3.683 -10.982 -18.852 1.00 57.56 91 GLN A N 1
ATOM 718 C CA . GLN A 1 91 ? 4.112 -12.395 -18.891 1.00 57.56 91 GLN A CA 1
ATOM 719 C C . GLN A 1 91 ? 4.316 -12.929 -20.319 1.00 57.56 91 GLN A C 1
ATOM 721 O O . GLN A 1 91 ? 5.004 -13.933 -20.497 1.00 57.56 91 GLN A O 1
ATOM 726 N N . GLY A 1 92 ? 3.736 -12.275 -21.333 1.00 53.56 92 GLY A N 1
ATOM 727 C CA . GLY A 1 92 ? 3.910 -12.651 -22.740 1.00 53.56 92 GLY A CA 1
ATOM 728 C C . GLY A 1 92 ? 5.250 -12.219 -23.344 1.00 53.56 92 GLY A C 1
ATOM 729 O O . GLY A 1 92 ? 5.644 -12.753 -24.380 1.00 53.56 92 GLY A O 1
ATOM 730 N N . ASP A 1 93 ? 5.957 -11.288 -22.698 1.00 54.22 93 ASP A N 1
ATOM 731 C CA . ASP A 1 93 ? 7.205 -10.706 -23.187 1.00 54.22 93 ASP A CA 1
ATOM 732 C C . ASP A 1 93 ? 8.362 -11.203 -22.305 1.00 54.22 93 ASP A C 1
ATOM 734 O O . ASP A 1 93 ? 8.711 -10.616 -21.282 1.00 54.22 93 ASP A O 1
ATOM 738 N N . ALA A 1 94 ? 8.933 -12.357 -22.665 1.00 47.19 94 ALA A N 1
ATOM 739 C CA . ALA A 1 94 ? 9.922 -13.113 -21.879 1.00 47.19 94 ALA A CA 1
ATOM 740 C C . ALA A 1 94 ? 11.279 -12.394 -21.649 1.00 47.19 94 ALA A C 1
ATOM 742 O O . ALA A 1 94 ? 12.259 -13.024 -21.249 1.00 47.19 94 ALA A O 1
ATOM 743 N N . VAL A 1 95 ? 11.347 -11.087 -21.917 1.00 49.97 95 VAL A N 1
ATOM 744 C CA . VAL A 1 95 ? 12.535 -10.221 -21.836 1.00 49.97 95 VAL A CA 1
ATOM 745 C C . VAL A 1 95 ? 12.331 -9.063 -20.840 1.00 49.97 95 VAL A C 1
ATOM 747 O O . VAL A 1 95 ? 13.190 -8.193 -20.715 1.00 49.97 95 VAL A O 1
ATOM 750 N N . ALA A 1 96 ? 11.227 -9.024 -20.089 1.00 53.56 96 ALA A N 1
ATOM 751 C CA . ALA A 1 96 ? 11.067 -8.030 -19.032 1.00 53.56 96 ALA A CA 1
ATOM 752 C C . ALA A 1 96 ? 12.048 -8.305 -17.870 1.00 53.56 96 ALA A C 1
ATOM 754 O O . ALA A 1 96 ? 12.062 -9.373 -17.257 1.00 53.56 96 ALA A O 1
ATOM 755 N N . GLU A 1 97 ? 12.923 -7.333 -17.590 1.00 59.56 97 GLU A N 1
ATOM 756 C CA . GLU A 1 97 ? 13.949 -7.445 -16.552 1.00 59.56 97 GLU A CA 1
ATOM 757 C C . GLU A 1 97 ? 13.311 -7.737 -15.176 1.00 59.56 97 GLU A C 1
ATOM 759 O O . GLU A 1 97 ? 12.358 -7.071 -14.761 1.00 59.56 97 GLU A O 1
ATOM 764 N N . THR A 1 98 ? 13.885 -8.681 -14.419 1.00 61.72 98 THR A N 1
ATOM 765 C CA . THR A 1 98 ? 13.483 -9.071 -13.049 1.00 61.72 98 THR A CA 1
ATOM 766 C C . THR A 1 98 ? 13.105 -7.901 -12.112 1.00 61.72 98 THR A C 1
ATOM 768 O O . THR A 1 98 ? 12.152 -8.052 -11.341 1.00 61.72 98 THR A O 1
ATOM 771 N N . PRO A 1 99 ? 13.767 -6.722 -12.155 1.00 65.25 99 PRO A N 1
ATOM 772 C CA . PRO A 1 99 ? 13.395 -5.568 -11.332 1.00 65.25 99 PRO A CA 1
ATOM 773 C C . PRO A 1 99 ? 12.018 -4.961 -11.652 1.00 65.25 99 PRO A C 1
ATOM 775 O O . PRO A 1 99 ? 11.348 -4.489 -10.734 1.00 65.25 99 PRO A O 1
ATOM 778 N N . ILE A 1 100 ? 11.563 -4.998 -12.912 1.00 72.00 100 ILE A N 1
ATOM 779 C CA . ILE A 1 100 ? 10.260 -4.440 -13.323 1.00 72.00 100 ILE A CA 1
ATOM 780 C C . ILE A 1 100 ? 9.126 -5.296 -12.755 1.00 72.00 100 ILE A C 1
ATOM 782 O O . ILE A 1 100 ? 8.197 -4.770 -12.140 1.00 72.00 100 ILE A O 1
ATOM 786 N N . HIS A 1 101 ? 9.234 -6.622 -12.875 1.00 77.88 101 HIS A N 1
ATOM 787 C CA . HIS A 1 101 ? 8.279 -7.547 -12.261 1.00 77.88 101 HIS A CA 1
ATOM 788 C C . HIS A 1 101 ? 8.242 -7.401 -10.736 1.00 77.88 101 HIS A C 1
ATOM 790 O O . HIS A 1 101 ? 7.161 -7.390 -10.146 1.00 77.88 101 HIS A O 1
ATOM 796 N N . GLY A 1 102 ? 9.407 -7.215 -10.105 1.00 83.50 102 GLY A N 1
ATOM 797 C CA . GLY A 1 102 ? 9.499 -6.912 -8.677 1.00 83.50 102 GLY A CA 1
ATOM 798 C C . GLY A 1 102 ? 8.757 -5.628 -8.302 1.00 83.50 102 GLY A C 1
ATOM 799 O O . GLY A 1 102 ? 8.016 -5.613 -7.321 1.00 83.50 102 GLY A O 1
ATOM 800 N N . TYR A 1 103 ? 8.884 -4.570 -9.106 1.00 87.06 103 TYR A N 1
ATOM 801 C CA . TYR A 1 103 ? 8.198 -3.302 -8.858 1.00 87.06 103 TYR A CA 1
ATOM 802 C C . TYR A 1 103 ? 6.670 -3.422 -8.954 1.00 87.06 103 TYR A C 1
ATOM 804 O O . TYR A 1 103 ? 5.951 -2.923 -8.082 1.00 87.06 103 TYR A O 1
ATOM 812 N N . VAL A 1 104 ? 6.161 -4.099 -9.989 1.00 85.44 104 VAL A N 1
ATOM 813 C CA . VAL A 1 104 ? 4.715 -4.322 -10.171 1.00 85.44 104 VAL A CA 1
ATOM 814 C C . VAL A 1 104 ? 4.158 -5.162 -9.019 1.00 85.44 104 VAL A C 1
ATOM 816 O O . VAL A 1 104 ? 3.134 -4.803 -8.436 1.00 85.44 104 VAL A O 1
ATOM 819 N N . TRP A 1 105 ? 4.865 -6.224 -8.624 1.00 88.31 105 TRP A N 1
ATOM 820 C CA . TRP A 1 105 ? 4.460 -7.065 -7.498 1.00 88.31 105 TRP A CA 1
ATOM 821 C C . TRP A 1 105 ? 4.418 -6.286 -6.178 1.00 88.31 105 TRP A C 1
ATOM 823 O O . TRP A 1 105 ? 3.422 -6.344 -5.456 1.00 88.31 105 TRP A O 1
ATOM 833 N N . LEU A 1 106 ? 5.456 -5.494 -5.888 1.00 91.88 106 LEU A N 1
ATOM 834 C CA . LEU A 1 106 ? 5.487 -4.643 -4.697 1.00 91.88 106 LEU A CA 1
ATOM 835 C C . LEU A 1 106 ? 4.351 -3.613 -4.709 1.00 91.88 106 LEU A C 1
ATOM 837 O O . LEU A 1 106 ? 3.755 -3.345 -3.673 1.00 91.88 106 LEU A O 1
ATOM 841 N N . SER A 1 107 ? 4.006 -3.076 -5.880 1.00 91.44 107 SER A N 1
ATOM 842 C CA . SER A 1 107 ? 2.885 -2.144 -6.046 1.00 91.44 107 SER A CA 1
ATOM 843 C C . SER A 1 107 ? 1.540 -2.792 -5.700 1.00 91.44 107 SER A C 1
ATOM 845 O O . SER A 1 107 ? 0.720 -2.185 -5.009 1.00 91.44 107 SER A O 1
ATOM 847 N N . MET A 1 108 ? 1.334 -4.048 -6.106 1.00 90.75 108 MET A N 1
ATOM 848 C CA . MET A 1 108 ? 0.145 -4.824 -5.741 1.00 90.75 108 MET A CA 1
ATOM 849 C C . MET A 1 108 ? 0.086 -5.126 -4.241 1.00 90.75 108 MET A C 1
ATOM 851 O O . MET A 1 108 ? -0.969 -4.980 -3.621 1.00 90.75 108 MET A O 1
ATOM 855 N N . GLU A 1 109 ? 1.207 -5.540 -3.649 1.00 92.31 109 GLU A N 1
ATOM 856 C CA . GLU A 1 109 ? 1.262 -5.865 -2.224 1.00 92.31 109 GLU A CA 1
ATOM 857 C C . GLU A 1 109 ? 1.071 -4.608 -1.354 1.00 92.31 109 GLU A C 1
ATOM 859 O O . GLU A 1 109 ? 0.329 -4.656 -0.369 1.00 92.31 109 GLU A O 1
ATOM 864 N N . THR A 1 110 ? 1.610 -3.453 -1.766 1.00 94.56 110 THR A N 1
ATOM 865 C CA . THR A 1 110 ? 1.334 -2.152 -1.133 1.00 94.56 110 THR A CA 1
ATOM 866 C C . THR A 1 110 ? -0.160 -1.817 -1.177 1.00 94.56 110 THR A C 1
ATOM 868 O O . THR A 1 110 ? -0.731 -1.477 -0.138 1.00 94.56 110 THR A O 1
ATOM 871 N N . ALA A 1 111 ? -0.829 -1.975 -2.327 1.00 92.38 111 ALA A N 1
ATOM 872 C CA . ALA A 1 111 ? -2.273 -1.739 -2.444 1.00 92.38 111 ALA A CA 1
ATOM 873 C C . ALA A 1 111 ? -3.090 -2.648 -1.504 1.00 92.38 111 ALA A C 1
ATOM 875 O O . ALA A 1 111 ? -3.983 -2.177 -0.797 1.00 92.38 111 ALA A O 1
ATOM 876 N N . ARG A 1 112 ? -2.726 -3.933 -1.414 1.00 91.94 112 ARG A N 1
ATOM 877 C CA . ARG A 1 112 ? -3.357 -4.904 -0.504 1.00 91.94 112 ARG A CA 1
ATOM 878 C C . ARG A 1 112 ? -3.174 -4.528 0.970 1.00 91.94 112 ARG A C 1
ATOM 880 O O . ARG A 1 112 ? -4.093 -4.653 1.778 1.00 91.94 112 ARG A O 1
ATOM 887 N N . GLN A 1 113 ? -1.982 -4.079 1.349 1.00 94.88 113 GLN A N 1
ATOM 888 C CA . GLN A 1 113 ? -1.672 -3.706 2.733 1.00 94.88 113 GLN A CA 1
ATOM 889 C C . GLN A 1 113 ? -2.386 -2.409 3.128 1.00 94.88 113 GLN A C 1
ATOM 891 O O . GLN A 1 113 ? -2.868 -2.300 4.256 1.00 94.88 113 GLN A O 1
ATOM 896 N N . LEU A 1 114 ? -2.541 -1.469 2.193 1.00 94.88 114 LEU A N 1
ATOM 897 C CA . LEU A 1 114 ? -3.374 -0.282 2.376 1.00 94.88 114 LEU A CA 1
ATOM 898 C C . LEU A 1 114 ? -4.849 -0.636 2.574 1.00 94.88 114 LEU A C 1
ATOM 900 O O . LEU A 1 114 ? -5.466 -0.110 3.495 1.00 94.88 114 LEU A O 1
ATOM 904 N N . GLU A 1 115 ? -5.398 -1.558 1.782 1.00 93.12 115 GLU A N 1
ATOM 905 C CA . GLU A 1 115 ? -6.773 -2.040 1.955 1.00 93.12 115 GLU A CA 1
ATOM 906 C C . GLU A 1 115 ? -6.984 -2.651 3.353 1.00 93.12 115 GLU A C 1
ATOM 908 O O . GLU A 1 115 ? -7.941 -2.320 4.062 1.00 93.12 115 GLU A O 1
ATOM 913 N N . LEU A 1 116 ? -6.061 -3.509 3.803 1.00 94.06 116 LEU A N 1
ATOM 914 C CA . LEU A 1 116 ? -6.108 -4.075 5.153 1.00 94.06 116 LEU A CA 1
ATOM 915 C C . LEU A 1 116 ? -6.010 -2.997 6.237 1.00 94.06 116 LEU A C 1
ATOM 917 O O . LEU A 1 116 ? -6.751 -3.047 7.224 1.00 94.06 116 LEU A O 1
ATOM 921 N N . LEU A 1 117 ? -5.123 -2.016 6.058 1.00 95.12 117 LEU A N 1
ATOM 922 C CA . LEU A 1 117 ? -4.992 -0.901 6.988 1.00 95.12 117 LEU A CA 1
ATOM 923 C C . LEU A 1 117 ? -6.295 -0.100 7.058 1.00 95.12 117 LEU A C 1
ATOM 925 O O . LEU A 1 117 ? -6.781 0.159 8.157 1.00 95.12 117 LEU A O 1
ATOM 929 N N . SER A 1 118 ? -6.900 0.223 5.913 1.00 93.75 118 SER A N 1
ATOM 930 C CA . SER A 1 118 ? -8.194 0.905 5.830 1.00 93.75 118 SER A CA 1
ATOM 931 C C . SER A 1 118 ? -9.266 0.175 6.641 1.00 93.75 118 SER A C 1
ATOM 933 O O . SER A 1 118 ? -9.930 0.792 7.477 1.00 93.75 118 SER A O 1
ATOM 935 N N . HIS A 1 119 ? -9.378 -1.148 6.489 1.00 93.38 119 HIS A N 1
ATOM 936 C CA . HIS A 1 119 ? -10.327 -1.956 7.258 1.00 93.38 119 HIS A CA 1
ATOM 937 C C . HIS A 1 119 ? -10.074 -1.905 8.771 1.00 93.38 119 HIS A C 1
ATOM 939 O O . HIS A 1 119 ? -11.016 -1.727 9.554 1.00 93.38 119 HIS A O 1
ATOM 945 N N . LEU A 1 120 ? -8.817 -2.035 9.204 1.00 94.12 120 LEU A N 1
ATOM 946 C CA . LEU A 1 120 ? -8.470 -1.989 10.626 1.00 94.12 120 LEU A CA 1
ATOM 947 C C . LEU A 1 120 ? -8.719 -0.612 11.239 1.00 94.12 120 LEU A C 1
ATOM 949 O O . LEU A 1 120 ? -9.221 -0.536 12.359 1.00 94.12 120 LEU A O 1
ATOM 953 N N . ILE A 1 121 ? -8.418 0.462 10.510 1.00 93.56 121 ILE A N 1
ATOM 954 C CA . ILE A 1 121 ? -8.651 1.840 10.953 1.00 93.56 121 ILE A CA 1
ATOM 955 C C . ILE A 1 121 ? -10.147 2.103 11.091 1.00 93.56 121 ILE A C 1
ATOM 957 O O . ILE A 1 121 ? -10.594 2.567 12.139 1.00 93.56 121 ILE A O 1
ATOM 961 N N . CYS A 1 122 ? -10.951 1.722 10.095 1.00 92.75 122 CYS A N 1
ATOM 962 C CA . CYS A 1 122 ? -12.403 1.837 10.192 1.00 92.75 122 CYS A CA 1
ATOM 963 C C . CYS A 1 122 ? -12.959 1.057 11.389 1.00 92.75 122 CYS A C 1
ATOM 965 O O . CYS A 1 122 ? -13.856 1.551 12.070 1.00 92.75 122 CYS A O 1
ATOM 967 N N . ARG A 1 123 ? -12.427 -0.138 11.676 1.00 92.25 123 ARG A N 1
ATOM 968 C CA . ARG A 1 123 ? -12.817 -0.926 12.853 1.00 92.25 123 ARG A CA 1
ATOM 969 C C . ARG A 1 123 ? -12.346 -0.294 14.164 1.00 92.25 123 ARG A C 1
ATOM 971 O O . ARG A 1 123 ? -13.060 -0.392 15.150 1.00 92.25 123 ARG A O 1
ATOM 978 N N . ALA A 1 124 ? -11.178 0.343 14.193 1.00 91.75 124 ALA A N 1
ATOM 979 C CA . ALA A 1 124 ? -10.663 1.022 15.380 1.00 91.75 124 ALA A CA 1
ATOM 980 C C . ALA A 1 124 ? -11.461 2.290 15.729 1.00 91.75 124 ALA A C 1
ATOM 982 O O . ALA A 1 124 ? -11.578 2.623 16.908 1.00 91.75 124 ALA A O 1
ATOM 983 N N . LEU A 1 125 ? -11.998 2.978 14.714 1.00 90.12 125 LEU A N 1
ATOM 984 C CA . LEU A 1 125 ? -12.800 4.198 14.860 1.00 90.12 125 LEU A CA 1
ATOM 985 C C . LEU A 1 125 ? -14.280 3.923 15.178 1.00 90.12 125 LEU A C 1
ATOM 987 O O . LEU A 1 125 ? -14.952 4.773 15.762 1.00 90.12 125 LEU A O 1
ATOM 991 N N . ARG A 1 126 ? -14.801 2.741 14.829 1.00 84.56 126 ARG A N 1
ATOM 992 C CA . ARG A 1 126 ? -16.122 2.281 15.284 1.00 84.56 126 ARG A CA 1
ATOM 993 C C . ARG A 1 126 ? -15.988 1.818 16.741 1.00 84.56 126 ARG A C 1
ATOM 995 O O . ARG A 1 126 ? -15.261 0.867 17.006 1.00 84.56 126 ARG A O 1
ATOM 1002 N N . LYS A 1 127 ? -16.624 2.542 17.668 1.00 60.41 127 LYS A N 1
ATOM 1003 C CA . LYS A 1 127 ? -16.627 2.231 19.109 1.00 60.41 127 LYS A CA 1
ATOM 1004 C C . LYS A 1 127 ? -17.101 0.810 19.398 1.00 60.41 127 LYS A C 1
ATOM 1006 O O . LYS A 1 127 ? -18.101 0.398 18.771 1.00 60.41 127 LYS A O 1
#

Foldseek 3Di:
DDPVLVVLLVVLVVVLVVLVVLLVCLCPVDPVSVVCCVVPPLLVVLVVLLVVLVVQLVVCLVVLNLVSLVVSLVVLVVSLVVLVVVLVVCVVPPPPDPSNNSNSVSSNVSSVSSNVSSVSSSVVSPD

Sequence (127 aa):
MQKSIFEAIQTINRNLVCMLELQINAHWATRASHFVMLNAHTLRETQQMTQQTLLTIAHALFEGNPQPVLANTGKLNDIAAELRQLMNEQQGDAVAETPIHGYVWLSMETARQLELLSHLICRALRK

Solvent-accessible surface area (backbone atoms only — not comparable to full-atom values): 6925 Å² total; per-residue (Å²): 123,60,68,69,56,54,54,50,49,54,50,46,53,52,50,49,55,53,45,53,54,51,39,54,50,26,41,70,69,40,74,64,33,43,51,50,57,75,71,36,62,69,62,51,50,49,52,53,47,52,54,51,49,54,52,40,45,53,50,24,66,74,72,57,44,46,64,64,38,61,66,47,48,60,61,47,53,53,52,46,50,51,50,53,48,52,56,58,62,52,66,77,47,94,77,71,56,71,48,45,60,50,36,55,52,45,52,44,52,49,45,52,46,49,50,53,45,41,55,50,49,40,53,58,54,52,127